Protein AF-A0A3Q9HSE0-F1 (afdb_monomer_lite)

Secondary structure (DSSP, 8-state):
----HHHHHHHHHHHHHHHHHTT-HHHHHHHHHHHHHHHHHHHHHHHHSS-HHHHHHHH-TT--S-TT-HHHHHHHHHHH-GGGHHHHHHHHHHHHHHS-HHHHHH---HHHHHHH-TT--HHHHHHHHHHHHHHHHHHHHHHHHHHHHHHHHHHT-

Structure (mmCIF, N/CA/C/O backbone):
data_AF-A0A3Q9HSE0-F1
#
_entry.id   AF-A0A3Q9HSE0-F1
#
loop_
_atom_site.group_PDB
_atom_site.id
_atom_site.type_symbol
_atom_site.label_atom_id
_atom_site.label_alt_id
_atom_site.label_comp_id
_atom_site.label_asym_id
_atom_site.label_entity_id
_atom_site.label_seq_id
_atom_site.pdbx_PDB_ins_code
_atom_site.Cartn_x
_atom_site.Cartn_y
_atom_site.Cartn_z
_atom_site.occupancy
_atom_site.B_iso_or_equiv
_atom_site.auth_seq_id
_atom_site.auth_comp_id
_atom_site.auth_asym_id
_atom_site.auth_atom_id
_atom_site.pdbx_PDB_model_num
ATOM 1 N N . MET A 1 1 ? -23.030 3.889 -2.800 1.00 42.50 1 MET A N 1
ATOM 2 C CA . MET A 1 1 ? -22.073 2.839 -3.215 1.00 42.50 1 MET A CA 1
ATOM 3 C C . MET A 1 1 ? -21.480 2.260 -1.939 1.00 42.50 1 MET A C 1
ATOM 5 O O . MET A 1 1 ? -20.997 3.041 -1.133 1.00 42.50 1 MET A O 1
ATOM 9 N N . LYS A 1 2 ? -21.607 0.956 -1.658 1.00 50.66 2 LYS A N 1
ATOM 10 C CA . LYS A 1 2 ? -20.908 0.372 -0.500 1.00 50.66 2 LYS A CA 1
ATOM 11 C C . LYS A 1 2 ? -19.414 0.434 -0.813 1.00 50.66 2 LYS A C 1
ATOM 13 O O . LYS A 1 2 ? -18.990 -0.201 -1.769 1.00 50.66 2 LYS A O 1
ATOM 18 N N . ASP A 1 3 ? -18.649 1.209 -0.050 1.00 62.66 3 ASP A N 1
ATOM 19 C CA . ASP A 1 3 ? -17.190 1.283 -0.179 1.00 62.66 3 ASP A CA 1
ATOM 20 C C . ASP A 1 3 ? -16.547 -0.090 0.081 1.00 62.66 3 ASP A C 1
ATOM 22 O O . ASP A 1 3 ? -16.157 -0.395 1.213 1.00 62.66 3 ASP A O 1
ATOM 26 N N . ASN A 1 4 ? -16.454 -0.945 -0.939 1.00 85.75 4 ASN A N 1
ATOM 27 C CA . ASN A 1 4 ? -15.790 -2.239 -0.820 1.00 85.75 4 ASN A CA 1
ATOM 28 C C . ASN A 1 4 ? -14.295 -2.111 -1.132 1.00 85.75 4 ASN A C 1
ATOM 30 O O . ASN A 1 4 ? -13.761 -2.713 -2.060 1.00 85.75 4 ASN A O 1
ATOM 34 N N . TYR A 1 5 ? -13.613 -1.285 -0.338 1.00 90.50 5 TYR A N 1
ATOM 35 C CA . TYR A 1 5 ? -12.172 -1.067 -0.461 1.00 90.50 5 TYR A CA 1
ATOM 36 C C . TYR A 1 5 ? -11.353 -2.354 -0.279 1.00 90.50 5 TYR A C 1
ATOM 38 O O . TYR A 1 5 ? -10.250 -2.454 -0.807 1.00 90.50 5 TYR A O 1
ATOM 46 N N . PHE A 1 6 ? -11.890 -3.344 0.438 1.00 91.94 6 PHE A N 1
ATOM 47 C CA . PHE 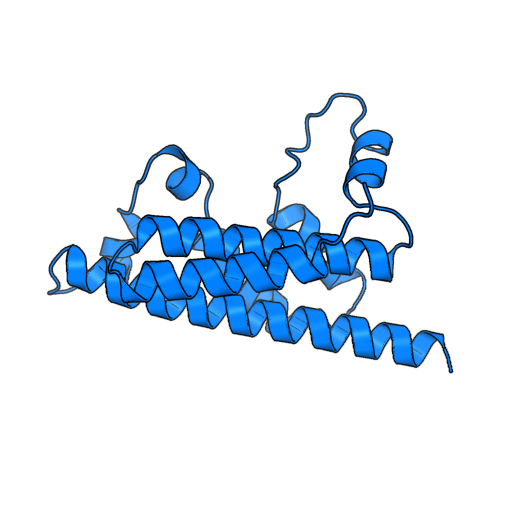A 1 6 ? -11.221 -4.626 0.641 1.00 91.94 6 PHE A CA 1
ATOM 48 C C . PHE A 1 6 ? -11.190 -5.462 -0.639 1.00 91.94 6 PHE A C 1
ATOM 50 O O . PHE A 1 6 ? -10.132 -5.927 -1.049 1.00 91.94 6 PHE A O 1
ATOM 57 N N . GLU A 1 7 ? -12.332 -5.595 -1.309 1.00 93.94 7 GLU A N 1
ATOM 58 C CA . GLU A 1 7 ? -12.418 -6.264 -2.609 1.00 93.94 7 GLU A CA 1
ATOM 59 C C . GLU A 1 7 ? -11.604 -5.518 -3.676 1.00 93.94 7 GLU A C 1
ATOM 61 O O . GLU A 1 7 ? -10.842 -6.135 -4.419 1.00 93.94 7 GLU A O 1
ATOM 66 N N . ALA A 1 8 ? -11.677 -4.181 -3.689 1.00 93.69 8 ALA A N 1
ATOM 67 C CA . ALA A 1 8 ? -10.873 -3.362 -4.592 1.00 93.69 8 ALA A CA 1
ATOM 68 C C . ALA A 1 8 ? -9.363 -3.595 -4.402 1.00 93.69 8 ALA A C 1
ATOM 70 O O . ALA A 1 8 ? -8.637 -3.696 -5.387 1.00 93.69 8 ALA A O 1
ATOM 71 N N . TYR A 1 9 ? -8.889 -3.733 -3.158 1.00 94.00 9 TYR A N 1
ATOM 72 C CA . TYR A 1 9 ? -7.498 -4.093 -2.874 1.00 94.00 9 TYR A CA 1
ATOM 73 C C . TYR A 1 9 ? -7.101 -5.421 -3.540 1.00 94.00 9 TYR A C 1
ATOM 75 O O . TYR A 1 9 ? -6.074 -5.465 -4.219 1.00 94.00 9 TYR A O 1
ATOM 83 N N . TYR A 1 10 ? -7.912 -6.477 -3.392 1.00 94.62 10 TYR A N 1
ATOM 84 C CA . TYR A 1 10 ? -7.605 -7.787 -3.975 1.00 94.62 10 TYR A CA 1
ATOM 85 C C . TYR A 1 10 ? -7.516 -7.730 -5.495 1.00 94.62 10 TYR A C 1
ATOM 87 O O . TYR A 1 10 ? -6.543 -8.227 -6.061 1.00 94.62 10 TYR A O 1
ATOM 95 N N . PHE A 1 11 ? -8.489 -7.093 -6.151 1.00 96.69 11 PHE A N 1
ATOM 96 C CA . PHE A 1 11 ? -8.475 -6.972 -7.607 1.00 96.69 11 PHE A CA 1
ATOM 97 C C . PHE A 1 11 ? -7.289 -6.152 -8.103 1.00 96.69 11 PHE A C 1
ATOM 99 O O . PHE A 1 11 ? -6.628 -6.560 -9.048 1.00 96.69 11 PHE A O 1
ATOM 106 N N . ARG A 1 12 ? -6.942 -5.048 -7.432 1.00 96.38 12 ARG A N 1
ATOM 107 C CA . ARG A 1 12 ? -5.773 -4.247 -7.821 1.00 96.38 12 ARG A CA 1
ATOM 108 C C . ARG A 1 12 ? -4.474 -5.017 -7.636 1.00 96.38 12 ARG A C 1
ATOM 110 O O . ARG A 1 12 ? -3.631 -5.003 -8.522 1.00 96.38 12 ARG A O 1
ATOM 117 N N . LEU A 1 13 ? -4.312 -5.740 -6.535 1.00 96.31 13 LEU A N 1
ATOM 118 C C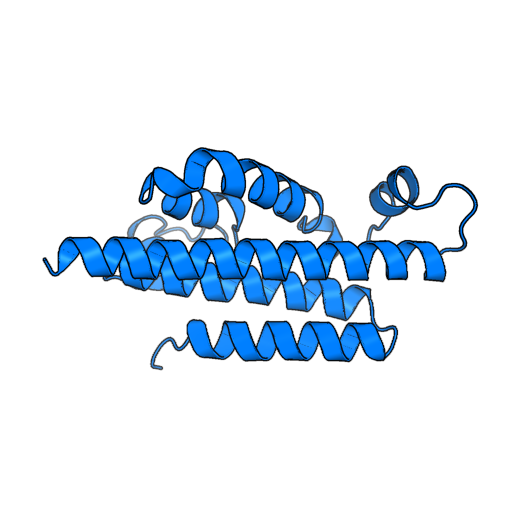A . LEU A 1 13 ? -3.115 -6.554 -6.350 1.00 96.31 13 LEU A CA 1
ATOM 119 C C . LEU A 1 13 ? -3.015 -7.670 -7.404 1.00 96.31 13 LEU A C 1
ATOM 121 O O . LEU A 1 13 ? -1.929 -7.936 -7.912 1.00 96.31 13 LEU A O 1
ATOM 125 N N . PHE A 1 14 ? -4.141 -8.293 -7.758 1.00 97.50 14 PHE A N 1
ATOM 126 C CA . PHE A 1 14 ? -4.203 -9.290 -8.824 1.00 97.50 14 PHE A CA 1
ATOM 127 C C . PHE A 1 14 ? -3.834 -8.695 -10.193 1.00 97.50 14 PHE A C 1
ATOM 129 O O . PHE A 1 14 ? -2.944 -9.212 -10.868 1.00 97.50 14 PHE A O 1
ATOM 136 N N . ASP A 1 15 ? -4.442 -7.565 -10.562 1.00 97.81 15 ASP A N 1
ATOM 137 C CA . ASP A 1 15 ? -4.157 -6.837 -11.802 1.00 97.81 15 ASP A CA 1
ATOM 138 C C . ASP A 1 15 ? -2.674 -6.440 -11.891 1.00 97.81 15 ASP A C 1
ATOM 140 O O . ASP A 1 15 ? -2.047 -6.578 -12.942 1.00 97.81 15 ASP A O 1
ATOM 144 N N . ALA A 1 16 ? -2.083 -5.977 -10.784 1.00 96.69 16 ALA A N 1
ATOM 145 C CA . ALA A 1 16 ? -0.676 -5.594 -10.729 1.00 96.69 16 ALA A CA 1
ATOM 146 C C . ALA A 1 16 ? 0.258 -6.772 -11.048 1.00 96.69 16 ALA A C 1
ATOM 148 O O . ALA A 1 16 ? 1.199 -6.620 -11.828 1.00 96.69 16 ALA A O 1
ATOM 149 N N . LYS A 1 17 ? -0.028 -7.959 -10.498 1.00 97.12 17 LYS A N 1
ATOM 150 C CA . LYS A 1 17 ? 0.728 -9.185 -10.795 1.00 97.12 17 LYS A CA 1
ATOM 151 C C . LYS A 1 17 ? 0.585 -9.597 -12.256 1.00 97.12 17 LYS A C 1
ATOM 153 O O . LYS A 1 17 ? 1.586 -9.862 -12.912 1.00 97.12 17 LYS A O 1
ATOM 158 N N . ALA A 1 18 ? -0.634 -9.562 -12.792 1.00 97.88 18 ALA A N 1
ATOM 159 C CA . ALA A 1 18 ? -0.876 -9.875 -14.198 1.00 97.88 18 ALA A CA 1
ATOM 160 C C . ALA A 1 18 ? -0.123 -8.913 -15.140 1.00 97.88 18 ALA A C 1
ATOM 162 O O . ALA A 1 18 ? 0.442 -9.334 -16.149 1.00 97.88 18 ALA A O 1
ATOM 163 N N . LEU A 1 19 ? -0.063 -7.620 -14.804 1.00 96.06 19 LEU A N 1
ATOM 164 C CA . LEU A 1 19 ? 0.712 -6.633 -15.561 1.00 96.06 19 LEU A CA 1
ATOM 165 C C . LEU A 1 19 ? 2.217 -6.915 -15.501 1.00 96.06 19 LEU A C 1
ATOM 167 O O . LEU A 1 19 ? 2.886 -6.828 -16.533 1.00 96.06 19 LEU A O 1
ATOM 171 N N . MET A 1 20 ? 2.739 -7.298 -14.333 1.00 94.75 20 MET A N 1
ATOM 172 C CA . MET A 1 20 ? 4.139 -7.700 -14.180 1.00 94.75 20 MET A CA 1
ATOM 173 C C . MET A 1 20 ? 4.468 -8.900 -15.080 1.00 94.75 20 MET A C 1
ATOM 175 O O . MET A 1 20 ? 5.431 -8.839 -15.841 1.00 94.75 20 MET A O 1
ATOM 179 N N . GLU A 1 21 ? 3.642 -9.949 -15.066 1.00 96.06 21 GLU A N 1
ATOM 180 C CA . GLU A 1 21 ? 3.829 -11.152 -15.895 1.00 96.06 21 GLU A CA 1
ATOM 181 C C . GLU A 1 21 ? 3.811 -10.856 -17.404 1.00 96.06 21 GLU A C 1
ATOM 183 O O . GLU A 1 21 ? 4.422 -11.570 -18.199 1.00 96.06 21 GLU A O 1
ATOM 188 N N . LYS A 1 22 ? 3.126 -9.785 -17.821 1.00 96.62 22 LYS A N 1
ATOM 189 C CA . LYS A 1 22 ? 3.096 -9.313 -19.215 1.00 96.62 22 LYS A CA 1
ATOM 190 C C . LYS A 1 22 ? 4.200 -8.305 -19.549 1.00 96.62 22 LYS A C 1
ATOM 192 O O . LYS A 1 22 ? 4.191 -7.755 -20.650 1.00 96.62 22 LYS A O 1
ATOM 197 N N . GLY A 1 23 ? 5.133 -8.043 -18.633 1.00 91.81 23 GLY A N 1
ATOM 198 C CA . GLY A 1 23 ? 6.216 -7.074 -18.819 1.00 91.81 23 GLY A CA 1
ATOM 199 C C . GLY A 1 23 ? 5.748 -5.616 -18.860 1.00 91.81 23 GLY A C 1
ATOM 200 O O . GLY A 1 23 ? 6.413 -4.767 -19.446 1.00 91.81 23 GLY A O 1
ATOM 201 N N . ARG A 1 24 ? 4.578 -5.318 -18.282 1.00 91.62 24 ARG A N 1
ATOM 202 C CA . ARG A 1 24 ? 3.978 -3.974 -18.205 1.00 91.62 24 ARG A CA 1
ATOM 203 C C . ARG A 1 24 ? 4.279 -3.360 -16.836 1.00 91.62 24 ARG A C 1
ATOM 205 O O . ARG A 1 24 ? 3.371 -3.101 -16.046 1.00 91.62 24 ARG A O 1
ATOM 212 N N . TYR A 1 25 ? 5.564 -3.179 -16.546 1.00 89.19 25 TYR A N 1
ATOM 213 C CA . TYR A 1 25 ? 6.068 -2.919 -15.196 1.00 89.19 25 TYR A CA 1
ATOM 214 C C . TYR A 1 25 ? 5.575 -1.595 -14.599 1.00 89.19 25 TYR A C 1
ATOM 216 O O . TYR A 1 25 ? 5.156 -1.568 -13.447 1.00 89.19 25 TYR A O 1
ATOM 224 N N . GLU A 1 26 ? 5.528 -0.507 -15.370 1.00 86.00 26 GLU A N 1
ATOM 225 C CA . GLU A 1 26 ? 5.020 0.788 -14.892 1.00 86.00 26 GLU A CA 1
ATOM 226 C C . GLU A 1 26 ? 3.550 0.687 -14.480 1.00 86.00 26 GLU A C 1
ATOM 228 O O . GLU A 1 26 ? 3.147 1.204 -13.437 1.00 86.00 26 GLU A O 1
ATOM 233 N N . GLY A 1 27 ? 2.754 -0.029 -15.280 1.00 89.75 27 GLY A N 1
ATOM 234 C CA . GLY A 1 27 ? 1.356 -0.311 -14.969 1.00 89.75 27 GLY A CA 1
ATOM 235 C C . GLY A 1 27 ? 1.218 -1.154 -13.703 1.00 89.75 27 GLY A C 1
ATOM 236 O O . GLY A 1 27 ? 0.382 -0.851 -12.854 1.00 89.75 27 GLY A O 1
ATOM 237 N N . ALA A 1 28 ? 2.063 -2.173 -13.546 1.00 93.12 28 ALA A N 1
ATOM 238 C CA . ALA A 1 28 ? 2.091 -3.014 -12.355 1.00 93.12 28 ALA A CA 1
ATOM 239 C C . ALA A 1 28 ? 2.429 -2.211 -11.087 1.00 93.12 28 ALA A C 1
ATOM 241 O O . ALA A 1 28 ? 1.721 -2.320 -10.088 1.00 93.12 28 ALA A O 1
ATOM 242 N N . ILE A 1 29 ? 3.444 -1.342 -11.141 1.00 88.94 29 ILE A N 1
ATOM 243 C CA . ILE A 1 29 ? 3.828 -0.446 -10.038 1.00 88.94 29 ILE A CA 1
ATOM 244 C C . ILE A 1 29 ? 2.684 0.519 -9.702 1.00 88.94 29 ILE A C 1
ATOM 246 O O . ILE A 1 29 ? 2.319 0.693 -8.536 1.00 88.94 29 ILE A O 1
ATOM 250 N N . TYR A 1 30 ? 2.084 1.134 -10.724 1.00 88.50 30 TYR A N 1
ATOM 251 C CA . TYR A 1 30 ? 0.975 2.067 -10.554 1.00 88.50 30 TYR A CA 1
ATOM 252 C C . TYR A 1 30 ? -0.202 1.401 -9.836 1.00 88.50 30 TYR A C 1
ATOM 254 O O . TYR A 1 30 ? -0.636 1.875 -8.784 1.00 88.50 30 TYR A O 1
ATOM 262 N N . ILE A 1 31 ? -0.669 0.267 -10.358 1.00 93.12 31 ILE A N 1
ATOM 263 C CA . ILE A 1 31 ? -1.799 -0.475 -9.799 1.00 93.12 31 ILE A CA 1
ATOM 264 C C . ILE A 1 31 ? -1.462 -1.069 -8.420 1.00 93.12 31 ILE A C 1
ATOM 266 O O . ILE A 1 31 ? -2.311 -1.045 -7.527 1.00 93.12 31 ILE A O 1
ATOM 270 N N . GLY A 1 32 ? -0.225 -1.523 -8.200 1.00 93.31 32 GLY A N 1
ATOM 271 C CA . GLY A 1 32 ? 0.234 -2.036 -6.908 1.00 93.31 32 GLY A CA 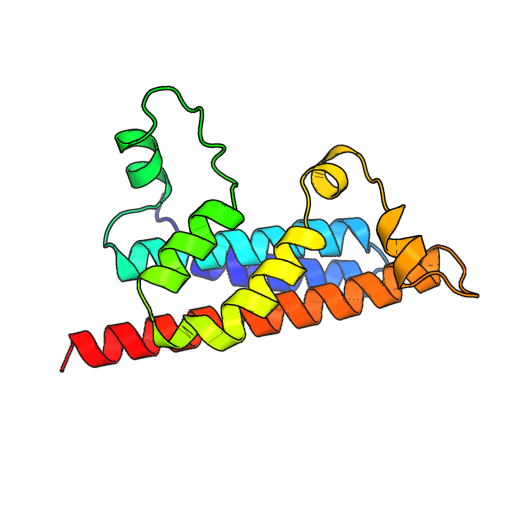1
ATOM 272 C C . GLY A 1 32 ? 0.123 -0.998 -5.788 1.00 93.31 32 GLY A C 1
ATOM 273 O O . GLY A 1 32 ? -0.382 -1.304 -4.708 1.00 93.31 32 GLY A O 1
ATOM 274 N N . GLY A 1 33 ? 0.487 0.260 -6.045 1.00 90.38 33 GLY A N 1
ATOM 275 C CA . GLY A 1 33 ? 0.294 1.319 -5.051 1.00 90.38 33 GLY A CA 1
ATOM 276 C C . GLY A 1 33 ? -1.179 1.676 -4.797 1.00 90.38 33 GLY A C 1
ATOM 277 O O . GLY A 1 33 ? -1.549 1.968 -3.658 1.00 90.38 33 GLY A O 1
ATOM 278 N N . TYR A 1 34 ? -2.060 1.549 -5.797 1.00 91.31 34 TYR A N 1
ATOM 279 C CA . TYR A 1 34 ? -3.509 1.653 -5.566 1.00 91.31 34 TYR A CA 1
ATOM 280 C C . TYR A 1 34 ? -4.051 0.519 -4.692 1.00 91.31 34 TYR A C 1
ATOM 282 O O . TYR A 1 34 ? -4.956 0.758 -3.894 1.00 91.31 34 TYR A O 1
ATOM 290 N N . ALA A 1 35 ? -3.490 -0.690 -4.783 1.00 94.31 35 ALA A N 1
ATOM 291 C CA . ALA A 1 35 ? -3.856 -1.780 -3.883 1.00 94.31 35 ALA A CA 1
ATOM 292 C C . ALA A 1 35 ? -3.559 -1.411 -2.416 1.00 94.31 35 ALA A C 1
ATOM 294 O O . ALA A 1 35 ? -4.420 -1.595 -1.550 1.00 94.31 35 ALA A O 1
ATOM 295 N N . VAL A 1 36 ? -2.391 -0.807 -2.152 1.00 92.25 36 VAL A N 1
ATOM 296 C CA . VAL A 1 36 ? -2.027 -0.281 -0.823 1.00 92.25 36 VAL A CA 1
ATOM 297 C C . VAL A 1 36 ? -3.034 0.766 -0.351 1.00 92.25 36 VAL A C 1
ATOM 299 O O . VAL A 1 36 ? -3.517 0.698 0.780 1.00 92.25 36 VAL A O 1
ATOM 302 N N . GLU A 1 37 ? -3.385 1.723 -1.212 1.00 90.88 37 GLU A N 1
ATOM 303 C CA . GLU A 1 37 ? -4.338 2.780 -0.871 1.00 90.88 37 GLU A CA 1
ATOM 304 C C . GLU A 1 37 ? -5.721 2.222 -0.513 1.00 90.88 37 GLU A C 1
ATOM 306 O O . GLU A 1 37 ? -6.297 2.601 0.511 1.00 90.88 37 GLU A O 1
ATOM 311 N N . CYS A 1 38 ? -6.244 1.300 -1.326 1.00 92.94 38 CYS A N 1
ATOM 312 C CA . CYS A 1 38 ? -7.519 0.643 -1.068 1.00 92.94 38 CYS A CA 1
ATOM 313 C C . CYS A 1 38 ? -7.499 -0.071 0.288 1.00 92.94 38 CYS A C 1
ATOM 315 O O . CYS A 1 38 ? -8.387 0.154 1.113 1.00 92.94 38 CYS A O 1
ATOM 317 N N . LEU A 1 39 ? -6.464 -0.862 0.575 1.00 94.25 39 LEU A N 1
ATOM 318 C CA . LEU A 1 39 ? -6.392 -1.565 1.851 1.00 94.25 39 LEU A CA 1
ATOM 319 C C . LEU A 1 39 ? -6.316 -0.600 3.038 1.00 94.25 39 LEU A C 1
ATOM 321 O O . LEU A 1 39 ? -6.979 -0.815 4.050 1.00 94.25 39 LEU A O 1
ATOM 325 N N . LEU A 1 40 ? -5.541 0.476 2.931 1.00 92.44 40 LEU A N 1
ATOM 326 C CA . LEU A 1 40 ? -5.449 1.458 4.005 1.00 92.44 40 LEU A CA 1
ATOM 327 C C . LEU A 1 40 ? -6.781 2.192 4.235 1.00 92.44 40 LEU A C 1
ATOM 329 O O . LEU A 1 40 ? -7.142 2.434 5.385 1.00 92.44 40 LEU A O 1
ATOM 333 N N . LYS A 1 41 ? -7.552 2.491 3.180 1.00 92.19 41 LYS A N 1
ATOM 334 C CA . LYS A 1 41 ? -8.905 3.069 3.302 1.00 92.19 41 LYS A CA 1
ATOM 335 C C . LYS A 1 41 ? -9.878 2.094 3.966 1.00 92.19 41 LYS A C 1
ATOM 337 O O . LYS A 1 41 ? -10.694 2.504 4.794 1.00 92.19 41 LYS A O 1
ATOM 342 N N . TRP A 1 42 ? -9.767 0.801 3.656 1.00 93.94 42 TRP A N 1
ATOM 343 C CA . TRP A 1 42 ? -10.491 -0.245 4.379 1.00 93.94 42 TRP A CA 1
ATOM 344 C C . TRP A 1 42 ? -10.096 -0.279 5.862 1.00 93.94 42 TRP A C 1
ATOM 346 O O . TRP A 1 42 ? -10.974 -0.220 6.724 1.00 93.94 42 TRP A O 1
ATOM 356 N N . ALA A 1 43 ? -8.795 -0.309 6.162 1.00 92.81 43 ALA A N 1
ATOM 357 C CA . ALA A 1 43 ? -8.276 -0.334 7.527 1.00 92.81 43 ALA A CA 1
ATOM 358 C C . ALA A 1 43 ? -8.773 0.877 8.326 1.00 92.81 43 ALA A C 1
ATOM 360 O O . ALA A 1 43 ? -9.261 0.726 9.443 1.00 92.81 43 ALA A O 1
ATOM 361 N N . PHE A 1 44 ? -8.741 2.066 7.722 1.00 92.62 44 PHE A N 1
ATOM 362 C CA . PHE A 1 44 ? -9.262 3.292 8.316 1.00 92.62 44 PHE A CA 1
ATOM 363 C C . PHE A 1 44 ? -10.726 3.135 8.728 1.00 92.62 44 PHE A C 1
ATOM 365 O O . PHE A 1 44 ? -11.076 3.316 9.893 1.00 92.62 44 PHE A O 1
ATOM 372 N N . LYS A 1 45 ? -11.577 2.690 7.801 1.00 92.38 45 LYS A N 1
ATOM 373 C CA . LYS A 1 45 ? -13.001 2.492 8.081 1.00 92.38 45 LYS A CA 1
ATOM 374 C C . LYS A 1 45 ? -13.249 1.507 9.223 1.00 92.38 45 LYS A C 1
ATOM 376 O O . LYS A 1 45 ? -14.136 1.737 10.040 1.00 92.38 45 LYS A O 1
ATOM 381 N N . ARG A 1 46 ? -12.459 0.433 9.312 1.00 91.62 46 ARG A N 1
ATOM 382 C CA . ARG A 1 46 ? -12.558 -0.554 10.403 1.00 91.62 46 ARG A CA 1
ATOM 383 C C . ARG A 1 46 ? -12.140 0.027 11.755 1.00 91.62 46 ARG A C 1
ATOM 385 O O . ARG A 1 46 ? -12.796 -0.240 12.755 1.00 91.62 46 ARG A O 1
ATOM 392 N N . LEU A 1 47 ? -11.077 0.829 11.792 1.00 91.06 47 LEU A N 1
ATOM 393 C CA . LEU A 1 47 ? -10.521 1.356 13.042 1.00 91.06 47 LEU A CA 1
ATOM 394 C C . LEU A 1 47 ? -11.259 2.579 13.589 1.00 91.06 47 LEU A C 1
ATOM 396 O O . LEU A 1 47 ? -11.287 2.774 14.806 1.00 91.06 47 LEU A O 1
ATOM 400 N N . PHE A 1 48 ? -11.825 3.401 12.708 1.00 90.31 48 PHE A N 1
ATOM 401 C CA . PHE A 1 48 ? -12.438 4.680 13.071 1.00 90.31 48 PHE A CA 1
ATOM 402 C C . PHE A 1 48 ? -13.961 4.691 12.916 1.00 90.31 48 PHE A C 1
ATOM 404 O O . PHE A 1 48 ? -14.610 5.602 13.415 1.00 90.31 48 PHE A O 1
ATOM 411 N N . GLY A 1 49 ? -14.553 3.689 12.258 1.00 90.25 49 GLY A N 1
ATOM 412 C CA . GLY A 1 49 ? -16.005 3.589 12.078 1.00 90.25 49 GLY A CA 1
ATOM 413 C C . GLY A 1 49 ? -16.594 4.546 11.035 1.00 90.25 49 GLY A C 1
ATOM 414 O O . GLY A 1 49 ? -17.793 4.487 10.780 1.00 90.25 49 GLY A O 1
ATOM 415 N N . VAL A 1 50 ? -15.769 5.376 10.394 1.00 90.06 50 VAL A N 1
ATOM 416 C CA . VAL A 1 50 ? -16.162 6.336 9.350 1.00 90.06 50 VAL A CA 1
ATOM 417 C C . VAL A 1 50 ? -15.365 6.090 8.071 1.00 90.06 50 VAL A C 1
ATOM 419 O O . VAL A 1 50 ? -14.245 5.574 8.119 1.0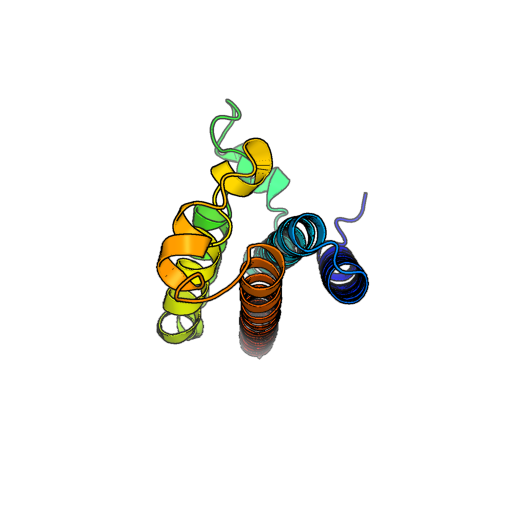0 90.06 50 VAL A O 1
ATOM 422 N N . SER A 1 51 ? -15.928 6.409 6.902 1.00 88.06 51 SER A N 1
ATOM 423 C CA . SER A 1 51 ? -15.169 6.284 5.654 1.00 88.06 51 SER A CA 1
ATOM 424 C C . SER A 1 51 ? -14.055 7.335 5.615 1.00 88.06 51 SER A C 1
ATOM 426 O O . SER A 1 51 ? -14.212 8.442 6.128 1.00 88.06 51 SER A O 1
ATOM 428 N N . PHE A 1 52 ? -12.923 7.010 4.986 1.00 85.00 52 PHE A N 1
ATOM 429 C CA . PHE A 1 52 ? -11.843 7.988 4.826 1.00 85.00 52 PHE A CA 1
ATOM 430 C C . PHE A 1 52 ? -12.288 9.210 4.008 1.00 85.00 52 PHE A C 1
ATOM 432 O O . PHE A 1 52 ? -11.827 10.316 4.254 1.00 85.00 52 PHE A O 1
ATOM 439 N N . MET A 1 53 ? -13.199 9.020 3.048 1.00 82.06 53 MET A N 1
ATOM 440 C CA . MET A 1 53 ? -13.707 10.118 2.226 1.00 82.06 53 MET A CA 1
ATOM 441 C C . MET A 1 53 ? -14.575 11.078 3.034 1.00 82.06 53 MET A C 1
ATOM 443 O O . MET A 1 53 ? -14.463 12.284 2.844 1.00 82.06 53 MET A O 1
ATOM 447 N N . ASP A 1 54 ? -15.410 10.558 3.931 1.00 85.19 54 ASP A N 1
ATOM 448 C CA . ASP A 1 54 ? -16.234 11.394 4.806 1.00 85.19 54 ASP A CA 1
ATOM 449 C C . ASP A 1 54 ? -15.354 12.111 5.834 1.00 85.19 54 ASP A C 1
ATOM 451 O O . ASP A 1 54 ? -15.463 13.322 5.983 1.00 85.19 54 ASP A O 1
ATOM 455 N N . PHE A 1 55 ? -14.384 11.401 6.422 1.00 85.25 55 PHE A N 1
ATOM 456 C CA . PHE A 1 55 ? -13.385 11.989 7.318 1.00 85.25 55 PHE A CA 1
ATOM 457 C C . PHE A 1 55 ? -12.626 13.149 6.658 1.00 85.25 55 PHE A C 1
ATOM 459 O O . PHE A 1 55 ? -12.558 14.233 7.221 1.00 85.25 55 PHE A O 1
ATOM 466 N N . ILE A 1 56 ? -12.093 12.969 5.444 1.00 80.94 56 ILE A N 1
ATOM 467 C CA . ILE A 1 56 ? -11.382 14.053 4.749 1.00 80.94 56 ILE A CA 1
ATOM 468 C C . ILE A 1 56 ? -12.303 15.241 4.463 1.00 80.94 56 ILE A C 1
ATOM 470 O O . ILE A 1 56 ? -11.891 16.371 4.699 1.00 80.94 56 ILE A O 1
ATOM 474 N N . LYS A 1 57 ? -13.545 15.014 4.017 1.00 80.25 57 LYS A N 1
ATOM 475 C CA . LYS A 1 57 ? -14.502 16.108 3.772 1.00 80.25 57 LYS A CA 1
ATOM 476 C C . LYS A 1 57 ? -14.778 16.944 5.022 1.00 80.25 57 LYS A C 1
ATOM 478 O O . LYS A 1 57 ? -14.997 18.143 4.898 1.00 80.25 57 LYS A O 1
ATOM 483 N N . GLU A 1 58 ? -14.786 16.324 6.200 1.00 81.19 58 GLU A N 1
ATOM 484 C CA . GLU A 1 58 ? -15.024 17.020 7.468 1.00 81.19 58 GLU A CA 1
ATOM 485 C C . GLU A 1 58 ? -13.836 17.890 7.905 1.00 81.19 58 GLU A C 1
ATOM 487 O O . GLU A 1 58 ? -14.036 18.959 8.475 1.00 81.19 58 GLU A O 1
ATOM 492 N N . ILE A 1 59 ? -12.601 17.453 7.646 1.00 76.75 59 ILE A N 1
ATOM 493 C CA . ILE A 1 59 ? -11.388 18.129 8.150 1.00 76.75 59 ILE A CA 1
ATOM 494 C C . ILE A 1 59 ? -10.839 19.127 7.133 1.00 76.75 59 ILE A C 1
ATOM 496 O O . ILE A 1 59 ? -10.179 20.100 7.486 1.00 76.75 59 ILE A O 1
ATOM 500 N N . ASP A 1 60 ? -11.087 18.862 5.857 1.00 70.44 60 ASP A N 1
ATOM 501 C CA . ASP A 1 60 ? -10.516 19.577 4.732 1.00 70.44 60 ASP A CA 1
ATOM 502 C C . ASP A 1 60 ? -11.634 20.115 3.837 1.00 70.44 60 ASP A C 1
ATOM 504 O O . ASP A 1 60 ? -11.774 19.746 2.671 1.00 70.44 60 ASP A O 1
ATOM 508 N N . GLY A 1 61 ? -12.438 21.020 4.406 1.00 60.56 61 GLY A N 1
ATOM 509 C CA . GLY A 1 61 ? -13.534 21.707 3.710 1.00 60.56 61 GLY A CA 1
ATOM 510 C C . GLY A 1 61 ? -13.113 22.458 2.434 1.00 60.56 61 GLY A C 1
ATOM 511 O O . GLY A 1 61 ? -13.973 22.783 1.620 1.00 60.56 61 GLY A O 1
ATOM 512 N N . ASP A 1 62 ? -11.804 22.665 2.230 1.00 58.41 62 ASP A N 1
ATOM 513 C CA . ASP A 1 62 ? -11.191 23.306 1.058 1.00 58.41 62 ASP A CA 1
ATOM 514 C C . ASP A 1 62 ? -10.523 22.316 0.066 1.00 58.41 62 ASP A C 1
ATOM 516 O O . ASP A 1 62 ? -9.933 22.758 -0.922 1.00 58.41 62 ASP A O 1
ATOM 520 N N . ASN A 1 63 ? -10.572 20.994 0.290 1.00 56.47 63 ASN A N 1
ATOM 521 C CA . ASN A 1 63 ? -9.928 19.961 -0.550 1.00 56.47 63 ASN A CA 1
ATOM 522 C C . ASN A 1 63 ? -8.399 20.123 -0.762 1.00 56.47 63 ASN A C 1
ATOM 524 O O . ASN A 1 63 ? -7.863 19.754 -1.816 1.00 56.47 63 ASN A O 1
ATOM 528 N N . LYS A 1 64 ? -7.661 20.674 0.209 1.00 57.09 64 LYS A N 1
ATOM 529 C CA . LYS A 1 64 ? -6.194 20.825 0.136 1.00 57.09 64 LYS A CA 1
ATOM 530 C C . LYS A 1 64 ? -5.453 19.499 0.357 1.00 57.09 64 LYS A C 1
ATOM 532 O O . LYS A 1 64 ? -4.383 19.275 -0.217 1.00 57.09 64 LYS A O 1
ATOM 537 N N . VAL A 1 65 ? -6.010 18.594 1.154 1.00 60.22 65 VAL A N 1
ATOM 538 C CA . VAL A 1 65 ? -5.533 17.228 1.366 1.00 60.22 65 VAL A CA 1
ATOM 539 C C . VAL A 1 65 ? -5.933 16.371 0.169 1.00 60.22 65 VAL A C 1
ATOM 541 O O . VAL A 1 65 ? -7.060 15.905 0.024 1.00 60.22 65 VAL A O 1
ATOM 544 N N . LYS A 1 66 ? -4.958 16.097 -0.703 1.00 63.34 66 LYS A N 1
ATOM 545 C CA . LYS A 1 66 ? -5.147 15.167 -1.822 1.00 63.34 66 LYS A CA 1
ATOM 546 C C . LYS A 1 66 ? -5.603 13.799 -1.290 1.00 63.34 66 LYS A C 1
ATOM 548 O O . LYS A 1 66 ? -4.870 13.158 -0.539 1.00 63.34 66 LYS A O 1
ATOM 553 N N . TYR A 1 67 ? -6.750 13.307 -1.766 1.00 61.56 67 TYR A N 1
ATOM 554 C CA . TYR A 1 67 ? -7.405 12.037 -1.377 1.00 61.56 67 TYR A CA 1
ATOM 555 C C . TYR A 1 67 ? -6.563 10.748 -1.537 1.00 61.56 67 TYR A C 1
ATOM 557 O O . TYR A 1 67 ? -7.010 9.658 -1.168 1.00 61.56 67 TYR A O 1
ATOM 565 N N . HIS A 1 68 ? -5.357 10.879 -2.093 1.00 62.81 68 HIS A N 1
ATOM 566 C CA . HIS A 1 68 ? -4.386 9.822 -2.395 1.00 62.81 68 HIS A CA 1
ATOM 567 C C . HIS A 1 68 ? -3.069 9.997 -1.618 1.00 62.81 68 HIS A C 1
ATOM 569 O O . HIS A 1 68 ? -1.996 9.576 -2.073 1.00 62.81 68 HIS A O 1
ATOM 575 N N . ASN A 1 69 ? -3.113 10.691 -0.477 1.00 74.81 69 ASN A N 1
ATOM 576 C CA . ASN A 1 69 ? -1.952 10.869 0.382 1.00 74.81 69 ASN A CA 1
ATOM 577 C C . ASN A 1 69 ? -1.716 9.606 1.229 1.00 74.81 69 ASN A C 1
ATOM 579 O O . ASN A 1 69 ? -2.187 9.493 2.363 1.00 74.81 69 ASN A O 1
ATOM 583 N N . LEU A 1 70 ? -0.979 8.648 0.655 1.00 77.25 70 LEU A N 1
ATOM 584 C CA . LEU A 1 70 ? -0.572 7.426 1.352 1.00 77.25 70 LEU A CA 1
ATOM 585 C C . LEU A 1 70 ? 0.195 7.709 2.641 1.00 77.25 70 LEU A C 1
ATOM 587 O O . LEU A 1 70 ? 0.046 6.952 3.595 1.00 77.25 70 LEU A O 1
ATOM 591 N N . GLU A 1 71 ? 1.012 8.760 2.686 1.00 82.25 71 GLU A N 1
ATOM 592 C CA . GLU A 1 71 ? 1.804 9.093 3.870 1.00 82.25 71 GLU A CA 1
ATOM 593 C C . GLU A 1 71 ? 0.897 9.458 5.041 1.00 82.25 71 GLU A C 1
ATOM 595 O O . GLU A 1 71 ? 1.009 8.871 6.118 1.00 82.25 71 GLU A O 1
ATOM 600 N N . PHE A 1 72 ? -0.060 10.353 4.803 1.00 83.00 72 PHE A N 1
ATOM 601 C CA . PHE A 1 72 ? -1.053 10.740 5.797 1.00 83.00 72 PHE A CA 1
ATOM 602 C C . PHE A 1 72 ? -1.874 9.535 6.269 1.00 83.00 72 PHE A C 1
ATOM 604 O O . PHE A 1 72 ? -1.940 9.241 7.463 1.00 83.00 72 PHE A O 1
ATOM 611 N N . LEU A 1 73 ? -2.441 8.785 5.320 1.00 85.69 73 LEU A N 1
ATOM 612 C CA . LEU A 1 73 ? -3.316 7.660 5.627 1.00 85.69 73 LEU A CA 1
ATOM 613 C C . LEU A 1 73 ? -2.576 6.550 6.390 1.00 85.69 73 LEU A C 1
ATOM 615 O O . LEU A 1 73 ? -3.062 6.068 7.410 1.00 85.69 73 LEU A O 1
ATOM 619 N N . SER A 1 74 ? -1.383 6.160 5.938 1.00 85.44 74 SER A N 1
ATOM 620 C CA . SER A 1 74 ? -0.587 5.127 6.612 1.00 85.44 74 SER A CA 1
ATOM 621 C C . SER A 1 74 ? -0.103 5.566 7.995 1.00 85.44 74 SER A C 1
ATOM 623 O O . SER A 1 74 ? -0.058 4.736 8.901 1.00 85.44 74 SER A O 1
ATOM 625 N N . THR A 1 75 ? 0.207 6.851 8.189 1.00 86.56 75 THR A N 1
ATOM 626 C CA . THR A 1 75 ? 0.605 7.393 9.497 1.00 86.56 75 THR A CA 1
ATOM 627 C C . THR A 1 75 ? -0.520 7.255 10.513 1.00 86.56 75 THR A C 1
ATOM 629 O O . THR A 1 75 ? -0.301 6.660 11.567 1.00 86.56 75 THR A O 1
ATOM 632 N N . ILE A 1 76 ? -1.742 7.668 10.161 1.00 87.38 76 ILE A N 1
ATOM 633 C CA . ILE A 1 76 ? -2.902 7.546 11.055 1.00 87.38 76 ILE A CA 1
ATOM 634 C C . ILE A 1 76 ? -3.157 6.082 11.455 1.00 87.38 76 ILE A C 1
ATOM 636 O O . ILE A 1 76 ? -3.416 5.785 12.623 1.00 87.38 76 ILE A O 1
ATOM 640 N N . ILE A 1 77 ? -3.053 5.143 10.506 1.00 87.56 77 ILE A N 1
ATOM 641 C CA . ILE A 1 77 ? -3.232 3.710 10.796 1.00 87.56 77 ILE A CA 1
ATOM 642 C C . ILE A 1 77 ? -2.149 3.184 11.744 1.00 87.56 77 ILE A C 1
ATOM 644 O O . ILE A 1 77 ? -2.463 2.488 12.712 1.00 87.56 77 ILE A O 1
ATOM 648 N N . ILE A 1 78 ? -0.880 3.511 11.485 1.00 85.62 78 ILE A N 1
ATOM 649 C CA . ILE A 1 78 ? 0.251 3.052 12.304 1.00 85.62 78 ILE A CA 1
ATOM 650 C C . ILE A 1 78 ? 0.164 3.613 13.728 1.00 85.62 78 ILE A C 1
ATOM 652 O O . ILE A 1 78 ? 0.473 2.904 14.686 1.00 85.62 78 ILE A O 1
ATOM 656 N N . GLU A 1 79 ? -0.272 4.860 13.889 1.00 87.25 79 GLU A N 1
ATOM 657 C CA . GLU A 1 79 ? -0.460 5.472 15.206 1.00 87.25 79 GLU A CA 1
ATOM 658 C C . GLU A 1 79 ? -1.599 4.821 15.994 1.00 87.25 79 GLU A C 1
ATOM 660 O O . GLU A 1 79 ? -1.475 4.618 17.204 1.00 87.25 79 GLU A O 1
ATOM 665 N N . LYS A 1 80 ? -2.682 4.426 15.313 1.00 87.19 80 LYS A N 1
ATOM 666 C CA . LYS A 1 80 ? -3.842 3.784 15.943 1.00 87.19 80 LYS A CA 1
ATOM 667 C C . LYS A 1 80 ? -3.561 2.364 16.433 1.00 87.19 80 LYS A C 1
ATOM 669 O O . LYS A 1 80 ? -4.185 1.925 17.400 1.00 87.19 80 LYS A O 1
ATOM 674 N N . ILE A 1 81 ? -2.640 1.649 15.787 1.00 82.69 81 ILE A N 1
ATOM 675 C CA . ILE A 1 81 ? -2.260 0.283 16.157 1.00 82.69 81 ILE A CA 1
ATOM 676 C C . ILE A 1 81 ? -0.755 0.248 16.478 1.00 82.69 81 ILE A C 1
ATOM 678 O O . ILE A 1 81 ? 0.059 -0.064 15.609 1.00 82.69 81 ILE A O 1
ATOM 682 N N . PRO A 1 82 ? -0.345 0.502 17.737 1.00 74.31 82 PRO A N 1
ATOM 683 C CA . PRO A 1 82 ? 1.069 0.603 18.111 1.00 74.31 82 PRO A CA 1
ATOM 684 C C . PRO A 1 82 ? 1.914 -0.638 17.797 1.00 74.31 82 PRO A C 1
ATOM 686 O O . PRO A 1 82 ? 3.115 -0.508 17.563 1.00 74.31 82 PRO A O 1
ATOM 689 N N . SER A 1 83 ? 1.311 -1.834 17.730 1.00 71.38 83 SER A N 1
ATOM 690 C CA . SER A 1 83 ? 2.011 -3.059 17.307 1.00 71.38 83 SER A CA 1
ATOM 691 C C . SER A 1 83 ? 2.538 -2.988 15.867 1.00 71.38 83 SER A C 1
ATOM 693 O O . SER A 1 83 ? 3.423 -3.759 15.501 1.00 71.38 83 SER A O 1
ATOM 695 N N . LEU A 1 84 ? 2.069 -2.027 15.064 1.00 69.44 84 LEU A N 1
ATOM 696 C CA . LEU A 1 84 ? 2.544 -1.769 13.707 1.00 69.44 84 LEU A CA 1
ATOM 697 C C . LEU A 1 84 ? 3.808 -0.922 13.638 1.00 69.44 84 LEU A C 1
ATOM 699 O O . LEU A 1 84 ? 4.524 -0.992 12.637 1.00 69.44 84 LEU A O 1
ATOM 703 N N . LYS A 1 85 ? 4.141 -0.167 14.691 1.00 71.00 85 LYS A N 1
ATOM 704 C CA . LYS A 1 85 ? 5.161 0.889 14.620 1.00 71.00 85 LYS A CA 1
ATOM 705 C C . LYS A 1 85 ? 6.515 0.423 14.099 1.00 71.00 85 LYS A C 1
ATOM 707 O O . LYS A 1 85 ? 7.092 1.109 13.264 1.00 71.00 85 LYS A O 1
ATOM 712 N N . LYS A 1 86 ? 7.054 -0.710 14.554 1.00 69.69 86 LYS A N 1
ATOM 713 C CA . LYS A 1 86 ? 8.452 -1.049 14.226 1.00 69.69 86 LYS A CA 1
ATOM 714 C C . LYS A 1 86 ? 8.616 -1.588 12.800 1.00 69.69 86 LYS A C 1
ATOM 716 O O . LYS A 1 86 ? 9.456 -1.097 12.055 1.00 69.69 86 LYS A O 1
ATOM 721 N N . ASN A 1 87 ? 7.784 -2.550 12.398 1.00 70.56 87 ASN A N 1
ATOM 722 C CA . ASN A 1 87 ? 7.931 -3.221 11.103 1.00 70.56 87 ASN A CA 1
ATOM 723 C C . ASN A 1 87 ? 7.223 -2.495 9.953 1.00 70.56 87 ASN A C 1
ATOM 725 O O . ASN A 1 87 ? 7.742 -2.496 8.842 1.00 70.56 87 ASN A O 1
ATOM 729 N N . LEU A 1 88 ? 6.076 -1.848 10.184 1.00 74.69 88 LEU A N 1
ATOM 730 C CA . LEU A 1 88 ? 5.364 -1.156 9.104 1.00 74.69 88 LEU A CA 1
ATOM 731 C C . LEU A 1 88 ? 5.908 0.233 8.812 1.00 74.69 88 LEU A C 1
ATOM 733 O O . LEU A 1 88 ? 5.781 0.660 7.675 1.00 74.69 88 LEU A O 1
ATOM 737 N N . THR A 1 89 ? 6.559 0.917 9.758 1.00 78.25 89 THR A N 1
ATOM 738 C CA . THR A 1 89 ? 7.169 2.229 9.468 1.00 78.25 89 THR A CA 1
ATOM 739 C C . THR A 1 89 ? 8.275 2.107 8.422 1.00 78.25 89 THR A C 1
ATOM 741 O O . THR A 1 89 ? 8.307 2.884 7.473 1.00 78.25 89 THR A O 1
ATOM 744 N N . LEU A 1 90 ? 9.142 1.095 8.540 1.00 77.44 90 LEU A N 1
ATOM 745 C CA . LEU A 1 90 ? 10.198 0.848 7.552 1.00 77.44 90 LEU A CA 1
ATOM 746 C C . LEU A 1 90 ? 9.615 0.501 6.175 1.00 77.44 90 LEU A C 1
ATOM 748 O O . LEU A 1 90 ? 10.032 1.069 5.170 1.00 77.44 90 LEU A O 1
ATOM 752 N N . ARG A 1 91 ? 8.620 -0.393 6.138 1.00 80.19 91 ARG A N 1
ATOM 753 C CA . ARG A 1 91 ? 7.943 -0.812 4.900 1.00 80.19 91 ARG A CA 1
ATOM 754 C C . ARG A 1 91 ? 7.174 0.329 4.240 1.00 80.19 91 ARG A C 1
ATOM 756 O O . ARG A 1 91 ? 7.294 0.540 3.040 1.00 80.19 91 ARG A O 1
ATOM 763 N N . ARG A 1 92 ? 6.461 1.126 5.040 1.00 81.81 92 ARG A N 1
ATOM 764 C CA . ARG A 1 92 ? 5.805 2.365 4.613 1.00 81.81 92 ARG A CA 1
ATOM 765 C C . ARG A 1 92 ? 6.812 3.301 3.962 1.00 81.81 92 ARG A C 1
ATOM 767 O O . ARG A 1 92 ? 6.555 3.775 2.868 1.00 81.81 92 ARG A O 1
ATOM 774 N N . ASN A 1 93 ? 7.936 3.572 4.623 1.00 80.38 93 ASN A N 1
ATOM 775 C CA . ASN A 1 93 ? 8.926 4.515 4.107 1.00 80.38 93 ASN A CA 1
ATOM 776 C C . ASN A 1 93 ? 9.481 4.057 2.753 1.00 80.38 93 ASN A C 1
ATOM 778 O O . ASN A 1 93 ? 9.572 4.876 1.847 1.00 80.38 93 ASN A O 1
ATOM 782 N N . ARG A 1 94 ? 9.753 2.753 2.588 1.00 79.25 94 ARG A N 1
ATOM 783 C CA . ARG A 1 94 ? 10.148 2.179 1.291 1.00 79.25 94 ARG A CA 1
ATOM 784 C C . ARG A 1 94 ? 9.069 2.378 0.229 1.00 79.25 94 ARG A C 1
ATOM 786 O O . ARG A 1 94 ? 9.355 2.936 -0.819 1.00 79.25 94 ARG A O 1
ATOM 793 N N . LEU A 1 95 ? 7.817 2.027 0.528 1.00 82.12 95 LEU A N 1
ATOM 794 C CA . LEU A 1 95 ? 6.704 2.211 -0.410 1.00 82.12 95 LEU A CA 1
ATOM 795 C C . LEU A 1 95 ? 6.475 3.681 -0.784 1.00 82.12 95 LEU A C 1
ATOM 797 O O . LEU A 1 95 ? 6.180 3.973 -1.936 1.00 82.12 95 LEU A O 1
ATOM 801 N N . LEU A 1 96 ? 6.607 4.616 0.159 1.00 78.94 96 LEU A N 1
ATOM 802 C CA . LEU A 1 96 ? 6.461 6.050 -0.116 1.00 78.94 96 LEU A CA 1
ATOM 803 C C . LEU A 1 96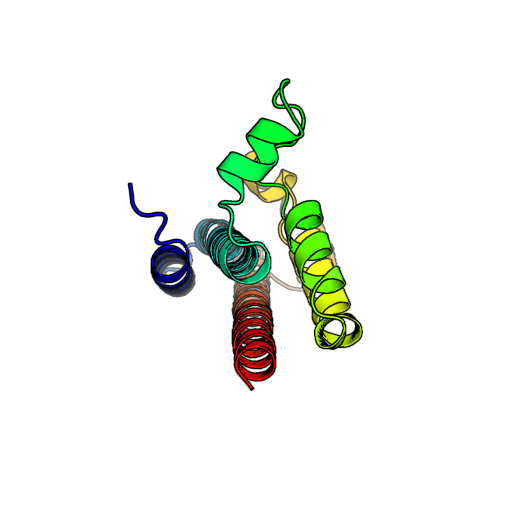 ? 7.619 6.598 -0.951 1.00 78.94 96 LEU A C 1
ATOM 805 O O . LEU A 1 96 ? 7.410 7.468 -1.797 1.00 78.94 96 LEU A O 1
ATOM 809 N N . GLU A 1 97 ? 8.828 6.091 -0.721 1.00 77.19 97 GLU A N 1
ATOM 810 C CA . GLU A 1 97 ? 10.003 6.434 -1.511 1.00 77.19 97 GLU A CA 1
ATOM 811 C C . GLU A 1 97 ? 9.902 5.903 -2.945 1.00 77.19 97 GLU A C 1
ATOM 813 O O . GLU A 1 97 ? 10.270 6.620 -3.874 1.00 77.19 97 GLU A O 1
ATOM 818 N N . GLU A 1 98 ? 9.362 4.697 -3.113 1.00 74.12 98 GLU A N 1
ATOM 819 C CA . GLU A 1 98 ? 9.266 3.975 -4.385 1.00 74.12 98 GLU A CA 1
ATOM 820 C C . GLU A 1 98 ? 7.967 4.274 -5.158 1.00 74.12 98 GLU A C 1
ATOM 822 O O . GLU A 1 98 ? 7.915 4.089 -6.368 1.00 74.12 98 GLU A O 1
ATOM 827 N N . TRP A 1 99 ? 6.921 4.793 -4.507 1.00 75.44 99 TRP A N 1
ATOM 828 C CA . TRP A 1 99 ? 5.643 5.164 -5.136 1.00 75.44 99 TRP A CA 1
ATOM 829 C C . TRP A 1 99 ? 5.349 6.666 -5.020 1.00 75.44 99 TRP A C 1
ATOM 831 O O . TRP A 1 99 ? 4.278 7.119 -4.596 1.00 75.44 99 TRP A O 1
ATOM 841 N N . ARG A 1 100 ? 6.331 7.484 -5.407 1.00 71.56 100 ARG A N 1
ATOM 842 C CA . ARG A 1 100 ? 6.207 8.948 -5.405 1.00 71.56 100 ARG A CA 1
ATOM 843 C C . ARG A 1 100 ? 5.242 9.450 -6.490 1.00 71.56 100 ARG A C 1
ATOM 845 O O . ARG A 1 100 ? 5.089 8.828 -7.542 1.00 71.56 100 ARG A O 1
ATOM 852 N N . PRO A 1 101 ? 4.610 10.627 -6.300 1.00 64.69 101 PRO A N 1
ATOM 853 C CA . PRO A 1 101 ? 3.839 11.295 -7.354 1.00 64.69 101 PRO A CA 1
ATOM 854 C C . PRO A 1 101 ? 4.584 11.429 -8.693 1.00 64.69 101 PRO A C 1
ATOM 856 O O . PRO A 1 101 ? 3.962 11.308 -9.742 1.00 64.69 101 PRO A O 1
ATOM 859 N N . SER A 1 102 ? 5.904 11.631 -8.674 1.00 59.84 102 SER A N 1
ATOM 860 C CA . SER A 1 102 ? 6.724 11.723 -9.889 1.00 59.84 102 SER A CA 1
ATOM 861 C C . SER A 1 102 ? 6.693 10.443 -10.734 1.00 59.84 102 SER A C 1
ATOM 863 O O . SER A 1 102 ? 6.683 10.537 -11.956 1.00 59.84 102 SER A O 1
ATOM 865 N N . PHE A 1 103 ? 6.566 9.254 -10.139 1.00 63.16 103 PHE A N 1
ATOM 866 C CA . PHE A 1 103 ? 6.297 8.041 -10.921 1.00 63.16 103 PHE A CA 1
ATOM 867 C C . PHE A 1 103 ? 4.899 8.020 -11.508 1.00 63.16 103 PHE A C 1
ATOM 869 O O . PHE A 1 103 ? 4.724 7.642 -12.661 1.00 63.16 103 PHE A O 1
ATOM 876 N N . ARG A 1 104 ? 3.908 8.436 -10.712 1.00 61.44 104 ARG A N 1
ATOM 877 C CA . ARG A 1 104 ? 2.495 8.411 -11.110 1.00 61.44 104 ARG A CA 1
ATOM 878 C C . ARG A 1 104 ? 2.212 9.309 -12.313 1.00 61.44 104 ARG A C 1
ATOM 880 O O . ARG A 1 104 ? 1.336 8.977 -13.101 1.00 61.44 104 ARG A O 1
ATOM 887 N N . TYR A 1 105 ? 2.923 10.433 -12.430 1.00 56.62 105 TYR A N 1
ATOM 888 C CA . TYR A 1 105 ? 2.588 11.487 -13.395 1.00 56.62 105 TYR A CA 1
ATOM 889 C C . TYR A 1 105 ? 3.705 11.850 -14.375 1.00 56.62 105 TYR A C 1
ATOM 891 O O . TYR A 1 105 ? 3.410 12.420 -15.419 1.00 56.62 105 TYR A O 1
ATOM 899 N N . GLN A 1 106 ? 4.970 11.562 -14.058 1.00 57.56 106 GLN A N 1
ATOM 900 C CA . GLN A 1 106 ? 6.112 11.981 -14.883 1.00 57.56 106 GLN A CA 1
ATOM 901 C C . GLN A 1 106 ? 6.939 10.803 -15.409 1.00 57.56 106 GLN A C 1
ATOM 903 O O . GLN A 1 106 ? 7.869 11.029 -16.176 1.00 57.56 106 GLN A O 1
ATOM 908 N N . GLY A 1 107 ? 6.640 9.559 -15.003 1.00 55.84 107 GLY A N 1
ATOM 909 C CA . GLY A 1 107 ? 7.357 8.366 -15.473 1.00 55.84 107 GLY A CA 1
ATOM 910 C C . GLY A 1 107 ? 8.865 8.384 -15.191 1.00 55.84 107 GLY A C 1
ATOM 911 O O . GLY A 1 107 ? 9.623 7.665 -15.836 1.00 55.84 107 GLY A O 1
ATOM 912 N N . SER A 1 108 ? 9.328 9.225 -14.259 1.00 60.50 108 SER A N 1
ATOM 913 C CA . SER A 1 108 ? 10.758 9.402 -14.007 1.00 60.50 108 SER A CA 1
ATOM 914 C C . SER A 1 108 ? 11.298 8.252 -13.161 1.00 60.50 108 SER A C 1
ATOM 916 O O . SER A 1 108 ? 11.120 8.215 -11.943 1.00 60.50 108 SER A O 1
ATOM 918 N N . LEU A 1 109 ? 11.975 7.317 -13.828 1.00 64.00 109 LEU A N 1
ATOM 919 C CA . LEU A 1 109 ? 12.607 6.140 -13.223 1.00 64.00 109 LEU A CA 1
ATOM 920 C C . LEU A 1 109 ? 14.069 6.402 -12.816 1.00 64.00 109 LEU A C 1
ATOM 922 O O . LEU A 1 109 ? 14.772 5.461 -12.467 1.00 64.00 109 LEU A O 1
ATOM 926 N N . VAL A 1 110 ? 14.542 7.656 -12.851 1.00 64.19 110 VAL A N 1
ATOM 927 C CA . VAL A 1 110 ? 15.963 8.024 -12.653 1.00 64.19 110 VAL A CA 1
ATOM 928 C C . VAL A 1 110 ? 16.557 7.390 -11.388 1.00 64.19 110 VAL A C 1
ATOM 930 O O . VAL A 1 110 ? 17.567 6.705 -11.448 1.00 64.19 110 VAL A O 1
ATOM 933 N N . HIS A 1 111 ? 15.859 7.496 -10.264 1.00 67.50 111 HIS A N 1
ATOM 934 C CA . HIS A 1 111 ? 16.311 6.935 -8.990 1.00 67.50 111 HIS A CA 1
ATOM 935 C C . HIS A 1 111 ? 16.203 5.398 -8.895 1.00 67.50 111 HIS A C 1
ATOM 937 O O . HIS A 1 111 ? 16.839 4.797 -8.031 1.00 67.50 111 HIS A O 1
ATOM 943 N N . ILE A 1 112 ? 15.433 4.738 -9.774 1.00 70.12 112 ILE A N 1
ATOM 944 C CA . ILE A 1 112 ? 15.482 3.271 -9.903 1.00 70.12 112 ILE A CA 1
ATOM 945 C C . ILE A 1 112 ? 16.814 2.873 -10.525 1.00 70.12 112 ILE A C 1
ATOM 947 O O . ILE A 1 112 ? 17.435 1.925 -10.055 1.00 70.12 112 ILE A O 1
ATOM 951 N N . PHE A 1 113 ? 17.281 3.595 -11.546 1.00 70.50 113 PHE A N 1
ATOM 952 C CA . PHE A 1 113 ? 18.561 3.297 -12.189 1.00 70.50 113 PHE A CA 1
ATOM 953 C C . PHE A 1 113 ? 19.740 3.454 -11.235 1.00 70.50 113 PHE A C 1
ATOM 955 O O . PHE A 1 113 ? 20.623 2.601 -11.240 1.00 70.50 113 PHE A O 1
ATOM 962 N N . ASP A 1 114 ? 19.704 4.446 -10.350 1.00 71.50 114 ASP A N 1
ATOM 963 C CA . ASP A 1 114 ? 20.753 4.632 -9.343 1.00 71.50 114 ASP A CA 1
ATOM 964 C C . ASP A 1 114 ? 20.850 3.446 -8.363 1.00 71.50 114 ASP A C 1
ATOM 966 O O . ASP A 1 114 ? 21.939 3.090 -7.916 1.00 71.50 114 ASP A O 1
ATOM 970 N N . LYS A 1 115 ? 19.718 2.799 -8.044 1.00 71.62 115 LYS A N 1
ATOM 971 C CA . LYS A 1 115 ? 19.639 1.702 -7.060 1.00 71.62 115 LYS A CA 1
ATOM 972 C C . LYS A 1 115 ? 19.730 0.302 -7.681 1.00 71.62 115 LYS A C 1
ATOM 974 O O . LYS A 1 115 ? 20.266 -0.609 -7.055 1.00 71.62 115 LYS A O 1
ATOM 979 N N . TYR A 1 116 ? 19.207 0.118 -8.891 1.00 70.19 116 TYR A N 1
ATOM 980 C CA . TYR A 1 116 ? 19.042 -1.187 -9.545 1.00 70.19 116 TYR A CA 1
ATOM 981 C C . TYR A 1 116 ? 19.805 -1.314 -10.872 1.00 70.19 116 TYR A C 1
ATOM 983 O O . TYR A 1 116 ? 19.908 -2.416 -11.403 1.00 70.19 116 TYR A O 1
ATOM 991 N N . GLY A 1 117 ? 20.319 -0.214 -11.428 1.00 72.25 117 GLY A N 1
ATOM 992 C CA . GLY A 1 117 ? 20.832 -0.150 -12.800 1.00 72.25 117 GLY A CA 1
ATOM 993 C C . GLY A 1 117 ? 22.296 -0.545 -12.989 1.00 72.25 117 GLY A C 1
ATOM 994 O O . GLY A 1 117 ? 22.763 -0.554 -14.127 1.00 72.25 117 GLY A O 1
ATOM 995 N N . ALA A 1 118 ? 23.035 -0.874 -11.925 1.00 72.00 118 ALA A N 1
ATOM 996 C CA . ALA A 1 118 ? 24.455 -1.214 -12.021 1.00 72.00 118 ALA A CA 1
ATOM 997 C C . ALA A 1 118 ? 24.680 -2.435 -12.939 1.00 72.00 118 ALA A C 1
ATOM 999 O O . ALA A 1 118 ? 24.420 -3.574 -12.556 1.00 72.00 118 ALA A O 1
ATOM 1000 N N . GLY A 1 119 ? 25.158 -2.178 -14.163 1.00 70.31 119 GLY A N 1
ATOM 1001 C CA . GLY A 1 119 ? 25.439 -3.200 -15.176 1.00 70.31 119 GLY A CA 1
ATOM 1002 C C . GLY A 1 119 ? 24.215 -3.764 -15.908 1.00 70.31 119 GLY A C 1
ATOM 1003 O O . GLY A 1 119 ? 24.366 -4.745 -16.631 1.00 70.31 119 GLY A O 1
ATOM 1004 N N . LYS A 1 120 ? 23.023 -3.173 -15.747 1.00 78.12 120 LYS A N 1
ATOM 1005 C CA . LYS A 1 120 ? 21.761 -3.700 -16.294 1.00 78.12 120 LYS A CA 1
ATOM 1006 C C . LYS A 1 120 ? 21.135 -2.789 -17.342 1.00 78.12 120 LYS A C 1
ATOM 1008 O O . LYS A 1 120 ? 21.180 -1.564 -17.242 1.00 78.12 120 LYS A O 1
ATOM 1013 N N . GLY A 1 121 ? 20.495 -3.403 -18.337 1.00 81.88 121 GLY A N 1
ATOM 1014 C CA . GLY A 1 121 ? 19.665 -2.690 -19.307 1.00 81.88 121 GLY A CA 1
ATOM 1015 C C . GLY A 1 121 ? 18.349 -2.213 -18.689 1.00 81.88 121 GLY A C 1
ATOM 1016 O O . GLY A 1 121 ? 17.868 -2.785 -17.713 1.00 81.88 121 GLY A O 1
ATOM 1017 N N . TYR A 1 122 ? 17.722 -1.201 -19.297 1.00 80.69 122 TYR A N 1
ATOM 1018 C CA . TYR A 1 122 ? 16.489 -0.580 -18.790 1.00 80.69 122 TYR A CA 1
ATOM 1019 C C . TYR A 1 122 ? 15.414 -1.588 -18.368 1.00 80.69 122 TYR A C 1
ATOM 1021 O O . TYR A 1 122 ? 14.873 -1.504 -17.267 1.00 80.69 122 TYR A O 1
ATOM 1029 N N . ARG A 1 123 ? 15.148 -2.566 -19.239 1.00 82.81 123 ARG A N 1
ATOM 1030 C CA . ARG A 1 123 ? 14.112 -3.579 -19.035 1.00 82.81 123 ARG A CA 1
ATOM 1031 C C . ARG A 1 123 ? 14.389 -4.479 -17.831 1.00 82.81 123 ARG A C 1
ATOM 1033 O O . ARG A 1 123 ? 13.484 -4.745 -17.054 1.00 82.81 123 ARG A O 1
ATOM 1040 N N . GLU A 1 124 ? 15.628 -4.932 -17.674 1.00 86.12 124 GLU A N 1
ATOM 1041 C CA . GLU A 1 124 ? 16.006 -5.796 -16.554 1.00 86.12 124 GLU A CA 1
ATOM 1042 C C . GLU A 1 124 ? 15.932 -5.024 -15.230 1.00 86.12 124 GLU A C 1
ATOM 1044 O O . GLU A 1 124 ? 15.421 -5.526 -14.230 1.00 86.12 124 GLU A O 1
ATOM 1049 N N . THR A 1 125 ? 16.382 -3.769 -15.242 1.00 85.44 125 THR A N 1
ATOM 1050 C CA . THR A 1 125 ? 16.325 -2.870 -14.087 1.00 85.44 125 THR A CA 1
ATOM 1051 C C . THR A 1 125 ? 14.891 -2.664 -13.598 1.00 85.44 125 THR A C 1
ATOM 1053 O O . THR A 1 125 ? 14.612 -2.844 -12.411 1.00 85.44 125 THR A O 1
ATOM 1056 N N . ILE A 1 126 ? 13.965 -2.318 -14.501 1.00 85.81 126 ILE A N 1
ATOM 1057 C CA . ILE A 1 126 ? 12.567 -2.065 -14.129 1.00 85.81 126 ILE A CA 1
ATOM 1058 C C . ILE A 1 126 ? 11.827 -3.352 -13.739 1.00 85.81 126 ILE A C 1
ATOM 1060 O O . ILE A 1 126 ? 10.975 -3.315 -12.854 1.00 85.81 126 ILE A O 1
ATOM 1064 N N . GLU A 1 127 ? 12.179 -4.495 -14.330 1.00 89.94 127 GLU A N 1
ATOM 1065 C CA . GLU A 1 127 ? 11.615 -5.794 -13.961 1.00 89.94 127 GLU A CA 1
ATOM 1066 C C . GLU A 1 127 ? 11.971 -6.183 -12.525 1.00 89.94 127 GLU A C 1
ATOM 1068 O O . GLU A 1 127 ? 11.084 -6.516 -11.734 1.00 89.94 127 GLU A O 1
ATOM 1073 N N . VAL A 1 128 ? 13.257 -6.098 -12.169 1.00 89.19 128 VAL A N 1
ATOM 1074 C CA . VAL A 1 128 ? 13.732 -6.407 -10.812 1.00 89.19 128 VAL A CA 1
ATOM 1075 C C . VAL A 1 128 ? 13.081 -5.475 -9.797 1.00 89.19 128 VAL A C 1
ATOM 1077 O O . VAL A 1 128 ? 12.539 -5.945 -8.796 1.00 89.19 128 VAL A O 1
ATOM 1080 N N . PHE A 1 129 ? 13.062 -4.172 -10.086 1.00 88.62 129 PHE A N 1
ATOM 1081 C CA . PHE A 1 129 ? 12.391 -3.197 -9.235 1.00 88.62 129 PHE A CA 1
ATOM 1082 C C . PHE A 1 129 ? 10.902 -3.510 -9.060 1.00 88.62 129 PHE A C 1
ATOM 1084 O O . PHE A 1 129 ? 10.415 -3.551 -7.935 1.00 88.62 129 PHE A O 1
ATOM 1091 N N . CYS A 1 130 ? 10.177 -3.763 -10.152 1.00 90.19 130 CYS A N 1
ATOM 1092 C CA . CYS A 1 130 ? 8.750 -4.061 -10.105 1.00 90.19 130 CYS A CA 1
ATOM 1093 C C . CYS A 1 130 ? 8.460 -5.310 -9.262 1.00 90.19 130 CYS A C 1
ATOM 1095 O O . CYS A 1 130 ? 7.514 -5.312 -8.475 1.00 90.19 130 CYS A O 1
ATOM 1097 N N . ASN A 1 131 ? 9.273 -6.359 -9.397 1.00 92.75 131 ASN A N 1
ATOM 1098 C CA . ASN A 1 131 ? 9.136 -7.575 -8.599 1.00 92.75 131 ASN A CA 1
ATOM 1099 C C . ASN A 1 131 ? 9.314 -7.293 -7.099 1.00 92.75 131 ASN A C 1
ATOM 1101 O O . ASN A 1 131 ? 8.501 -7.713 -6.274 1.00 92.75 131 ASN A O 1
ATOM 1105 N N . ASP A 1 132 ? 10.368 -6.561 -6.740 1.00 90.88 132 ASP A N 1
ATOM 1106 C CA . ASP A 1 132 ? 10.655 -6.215 -5.347 1.00 90.88 132 ASP A CA 1
ATOM 1107 C C . ASP A 1 132 ? 9.586 -5.286 -4.760 1.00 90.88 132 ASP A C 1
ATOM 1109 O O . ASP A 1 132 ? 9.121 -5.510 -3.640 1.00 90.88 132 ASP A O 1
ATOM 1113 N N . PHE A 1 133 ? 9.125 -4.313 -5.546 1.00 90.62 133 PHE A N 1
ATOM 1114 C CA . PHE A 1 133 ? 8.032 -3.421 -5.181 1.00 90.62 133 PHE A CA 1
ATOM 1115 C C . PHE A 1 133 ? 6.744 -4.199 -4.886 1.00 90.62 133 PHE A C 1
ATOM 1117 O O . PHE A 1 133 ? 6.129 -3.995 -3.840 1.00 90.62 133 PHE A O 1
ATOM 1124 N N . LEU A 1 134 ? 6.337 -5.133 -5.756 1.00 93.50 134 LEU A N 1
ATOM 1125 C CA . LEU A 1 134 ? 5.118 -5.918 -5.535 1.00 93.50 134 LEU A CA 1
ATOM 1126 C C . LEU A 1 134 ? 5.226 -6.840 -4.313 1.00 93.50 134 LEU A C 1
ATOM 1128 O O . LEU A 1 134 ? 4.264 -6.948 -3.550 1.00 93.50 134 LEU A O 1
ATOM 1132 N N . LYS A 1 135 ? 6.399 -7.431 -4.050 1.00 92.94 135 LYS A N 1
ATOM 1133 C CA . LYS A 1 135 ? 6.639 -8.181 -2.802 1.00 92.94 135 LYS A CA 1
ATOM 1134 C C . LYS A 1 135 ? 6.479 -7.295 -1.569 1.00 92.94 135 LYS A C 1
ATOM 1136 O O . LYS A 1 135 ? 5.917 -7.731 -0.562 1.00 92.94 135 LYS A O 1
ATOM 1141 N N . GLU A 1 136 ? 6.965 -6.058 -1.633 1.00 90.69 136 GLU A N 1
ATOM 1142 C CA . GLU A 1 136 ? 6.832 -5.099 -0.540 1.00 90.69 136 GLU A CA 1
ATOM 1143 C C . GLU A 1 136 ? 5.372 -4.659 -0.349 1.00 90.69 136 GLU A C 1
ATOM 1145 O O . GLU A 1 136 ? 4.887 -4.641 0.785 1.00 90.69 136 GLU A O 1
ATOM 1150 N N . VAL A 1 137 ? 4.636 -4.411 -1.439 1.00 91.88 137 VAL A N 1
ATOM 1151 C CA . VAL A 1 137 ? 3.187 -4.147 -1.419 1.00 91.88 137 VAL A CA 1
ATOM 1152 C C . VAL A 1 137 ? 2.440 -5.282 -0.720 1.00 91.88 137 VAL A C 1
ATOM 1154 O O . VAL A 1 137 ? 1.665 -5.027 0.203 1.00 91.88 137 VAL A O 1
ATOM 1157 N N . GLU A 1 138 ? 2.687 -6.535 -1.105 1.00 93.81 138 GLU A N 1
ATOM 1158 C CA . GLU A 1 138 ? 2.046 -7.704 -0.493 1.00 93.81 138 GLU A CA 1
ATOM 1159 C C . GLU A 1 138 ? 2.360 -7.826 0.995 1.00 93.81 138 GLU A C 1
ATOM 1161 O O . GLU A 1 138 ? 1.462 -8.023 1.819 1.00 93.81 138 GLU A O 1
ATOM 1166 N N . ALA A 1 139 ? 3.636 -7.695 1.357 1.00 91.38 139 ALA A N 1
ATOM 1167 C CA . ALA A 1 139 ? 4.074 -7.800 2.739 1.00 91.38 139 ALA A CA 1
ATOM 1168 C C . ALA A 1 139 ? 3.467 -6.689 3.606 1.00 91.38 139 ALA A C 1
ATOM 1170 O O . ALA A 1 139 ? 2.995 -6.954 4.716 1.00 91.38 139 ALA A O 1
ATOM 1171 N N . PHE A 1 140 ? 3.452 -5.450 3.112 1.00 90.31 140 PHE A N 1
ATOM 1172 C CA . PHE A 1 140 ? 2.805 -4.326 3.779 1.00 90.31 140 PHE A CA 1
ATOM 1173 C C . PHE A 1 140 ? 1.310 -4.589 3.969 1.00 90.31 140 PHE A C 1
ATOM 1175 O O . PHE A 1 140 ? 0.805 -4.498 5.091 1.00 90.31 140 PHE A O 1
ATOM 1182 N N . CYS A 1 141 ? 0.622 -4.999 2.903 1.00 91.88 141 CYS A N 1
ATOM 1183 C CA . CYS A 1 141 ? -0.811 -5.251 2.924 1.00 91.88 141 CYS A CA 1
ATOM 1184 C C . CYS A 1 141 ? -1.194 -6.359 3.914 1.00 91.88 141 CYS A C 1
ATOM 1186 O O . CYS A 1 141 ? -2.073 -6.182 4.759 1.00 91.88 141 CYS A O 1
ATOM 1188 N N . ASN A 1 142 ? -0.476 -7.480 3.893 1.00 92.00 142 ASN A N 1
ATOM 1189 C CA . ASN A 1 142 ? -0.710 -8.581 4.824 1.00 92.00 142 ASN A CA 1
ATOM 1190 C C . ASN A 1 142 ? -0.494 -8.169 6.287 1.00 92.00 142 ASN A C 1
ATOM 1192 O O . ASN A 1 142 ? -1.278 -8.553 7.158 1.00 92.00 142 ASN A O 1
ATOM 1196 N N . ASN A 1 143 ? 0.530 -7.356 6.559 1.00 90.56 143 ASN A N 1
ATOM 1197 C CA . ASN A 1 143 ? 0.802 -6.859 7.906 1.00 90.56 143 ASN A CA 1
ATOM 1198 C C . ASN A 1 143 ? -0.298 -5.916 8.411 1.00 90.56 143 ASN A C 1
ATOM 1200 O O . ASN A 1 143 ? -0.733 -6.063 9.553 1.00 90.56 143 ASN A O 1
ATOM 1204 N N . VAL A 1 144 ? -0.768 -4.984 7.573 1.00 90.44 144 VAL A N 1
ATOM 1205 C CA . VAL A 1 144 ? -1.887 -4.092 7.920 1.00 90.44 144 VAL A CA 1
ATOM 1206 C C . VAL A 1 144 ? -3.151 -4.905 8.192 1.00 90.44 144 VAL A C 1
ATOM 1208 O O . VAL A 1 144 ? -3.774 -4.724 9.236 1.00 90.44 144 VAL A O 1
ATOM 1211 N N . ARG A 1 145 ? -3.506 -5.837 7.296 1.00 92.25 145 ARG A N 1
ATOM 1212 C CA . ARG A 1 145 ? -4.709 -6.670 7.435 1.00 92.25 145 ARG A CA 1
ATOM 1213 C C . ARG A 1 145 ? -4.719 -7.439 8.751 1.00 92.25 145 ARG A C 1
ATOM 1215 O O . ARG A 1 145 ? -5.653 -7.284 9.535 1.00 92.25 145 ARG A O 1
ATOM 1222 N N . ARG A 1 146 ? -3.658 -8.209 9.015 1.00 91.00 146 ARG A N 1
ATOM 1223 C CA . ARG A 1 146 ? -3.542 -9.025 10.231 1.00 91.00 146 ARG A CA 1
ATOM 1224 C C . ARG A 1 146 ? -3.686 -8.174 11.490 1.00 91.00 146 ARG A C 1
ATOM 1226 O O . ARG A 1 146 ? -4.355 -8.563 12.437 1.00 91.00 146 ARG A O 1
ATOM 1233 N N . ALA A 1 147 ? -3.083 -6.995 11.497 1.00 89.31 147 ALA A N 1
ATOM 1234 C CA . ALA A 1 147 ? -3.114 -6.131 12.661 1.00 89.31 147 ALA A CA 1
ATOM 1235 C C . ALA A 1 147 ? -4.471 -5.493 12.937 1.00 89.31 147 ALA A C 1
ATOM 1237 O O . ALA A 1 147 ? -4.854 -5.358 14.098 1.00 89.31 147 ALA A O 1
ATOM 1238 N N . VAL A 1 148 ? -5.197 -5.106 11.887 1.00 90.50 148 VAL A N 1
ATOM 1239 C CA . VAL A 1 148 ? -6.578 -4.631 12.023 1.00 90.50 148 VAL A CA 1
ATOM 1240 C C . VAL A 1 148 ? -7.450 -5.756 12.578 1.00 90.50 148 VAL A C 1
ATOM 1242 O O . VAL A 1 148 ? -8.165 -5.540 13.553 1.00 90.50 148 VAL A O 1
ATOM 1245 N N . GLU A 1 149 ? -7.334 -6.968 12.029 1.00 90.62 149 GLU A N 1
ATOM 1246 C CA . GLU A 1 149 ? -8.070 -8.148 12.502 1.00 90.62 149 GLU A CA 1
ATOM 1247 C C . GLU A 1 149 ? -7.763 -8.466 13.979 1.00 90.62 149 GLU A C 1
ATOM 1249 O O . GLU A 1 149 ? -8.680 -8.681 14.774 1.00 90.62 149 GLU A O 1
ATOM 1254 N N . GLU A 1 150 ? -6.489 -8.428 14.381 1.00 89.56 150 GLU A N 1
ATOM 1255 C CA . GLU A 1 150 ? -6.068 -8.602 15.777 1.00 89.56 150 GLU A CA 1
ATOM 1256 C C . GLU A 1 150 ? -6.619 -7.504 16.698 1.00 89.56 150 GLU A C 1
ATOM 1258 O O . GLU A 1 150 ? -7.090 -7.799 17.800 1.00 89.56 150 GLU A O 1
ATOM 1263 N N . TYR A 1 151 ? -6.564 -6.239 16.268 1.00 87.62 151 TYR A N 1
ATOM 1264 C CA . TYR A 1 151 ? -7.067 -5.099 17.035 1.00 87.62 151 TYR A CA 1
ATOM 1265 C C . TYR A 1 151 ? -8.575 -5.216 17.284 1.00 87.62 151 TYR A C 1
ATOM 1267 O O . TYR A 1 151 ? -9.042 -5.068 18.415 1.00 87.62 151 TYR A O 1
ATOM 1275 N N . GLU A 1 152 ? -9.342 -5.543 16.246 1.00 87.69 152 GLU A N 1
ATOM 1276 C CA . GLU A 1 152 ? -10.785 -5.743 16.358 1.00 87.69 152 GLU A CA 1
ATOM 1277 C C . GLU A 1 152 ? -11.140 -6.961 17.211 1.00 87.69 152 GLU A C 1
ATOM 1279 O O . GLU A 1 152 ? -12.085 -6.903 18.000 1.00 87.69 152 GLU A O 1
ATOM 1284 N N . GLY A 1 153 ? -10.367 -8.045 17.094 1.00 86.69 153 GLY A N 1
ATOM 1285 C CA . GLY A 1 153 ? -10.520 -9.235 17.926 1.00 86.69 153 GLY A CA 1
ATOM 1286 C C . GLY A 1 153 ? -10.336 -8.940 19.416 1.00 86.69 153 GLY A C 1
ATOM 1287 O O . GLY A 1 153 ? -11.079 -9.479 20.232 1.00 86.69 153 GLY A O 1
ATOM 1288 N N . ARG A 1 154 ? -9.402 -8.049 19.779 1.00 83.31 154 ARG A N 1
ATOM 1289 C CA . ARG A 1 154 ? -9.218 -7.597 21.170 1.00 83.31 154 ARG A CA 1
ATOM 1290 C C . ARG A 1 154 ? -10.361 -6.714 21.659 1.00 83.31 154 ARG A C 1
ATOM 1292 O O . ARG A 1 154 ? -10.743 -6.842 22.807 1.00 83.31 154 ARG A O 1
ATOM 1299 N N . ARG A 1 155 ? -10.921 -5.846 20.809 1.00 77.75 155 ARG A N 1
ATOM 1300 C CA . ARG A 1 155 ? -12.016 -4.927 21.184 1.00 77.75 155 ARG A CA 1
ATOM 1301 C C . ARG A 1 155 ? -13.351 -5.640 21.450 1.00 77.75 155 ARG A C 1
ATOM 1303 O O . ARG A 1 155 ? -14.236 -5.062 22.067 1.00 77.75 155 ARG A O 1
ATOM 1310 N N . ARG A 1 156 ? -13.531 -6.850 20.912 1.00 76.19 156 ARG A N 1
ATOM 1311 C CA . ARG A 1 156 ? -14.746 -7.668 21.090 1.00 76.19 156 ARG A CA 1
ATOM 1312 C C . ARG A 1 156 ? -14.701 -8.588 22.316 1.00 76.19 156 ARG A C 1
ATOM 1314 O O . ARG A 1 156 ? -15.708 -9.234 22.585 1.00 76.19 156 ARG A O 1
ATOM 1321 N N . ARG A 1 157 ? -13.549 -8.697 22.981 1.00 66.81 157 ARG A N 1
ATOM 1322 C CA . ARG A 1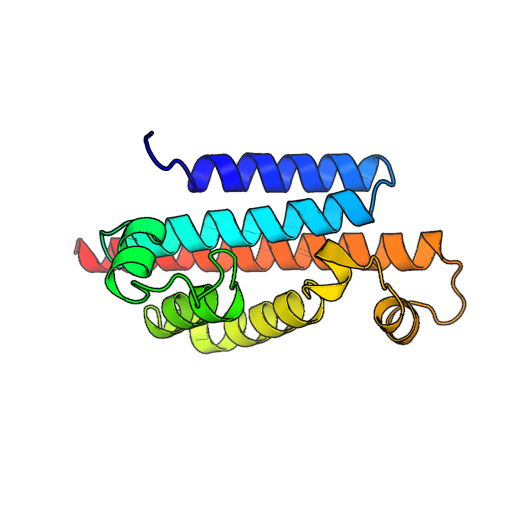 157 ? -13.358 -9.456 24.223 1.00 66.81 157 ARG A CA 1
ATOM 1323 C C . ARG A 1 157 ? -13.460 -8.513 25.409 1.00 66.81 157 ARG A C 1
ATOM 1325 O O . ARG A 1 157 ? -13.959 -8.983 26.448 1.00 66.81 157 ARG A O 1
#

Sequence (157 aa):
MKDNYFEAYYFRLFDAKALMEKGRYEGAIYIGGYAVECLLKWAFKRLFGVSFMDFIKEIDGDNKVKYHNLEFLSTIIIEKIPSLKKNLTLRRNRLLEEWRPSFRYQGSLVHIFDKYGAGKGYRETIEVFCNDFLKEVEAFCNNVRRAVEEYEGRRRR

pLDDT: mean 82.31, std 11.98, range [42.5, 97.88]

Organism: NCBI:txid1323375

Foldseek 3Di:
DPLPLVVLLVVLLVVLVVCLVVLVLLSSLLSLLSSLLSLLQVLCCLQPVDGPVVVCCVVCVPCPPPSSPLVVSVVVLCVSQVVCPPPLVVLSVVSCVLNDVCSVPVVDCPVLCVVQVVVDDPSVSSSVVSVVNSVSSVVNSVSSVVRSVVVVVVVVD

Radius of gyration: 16.42 Å; chains: 1; bounding box: 48×34×44 Å